Protein AF-A0AA39I306-F1 (afdb_monomer)

Secondary structure (DSSP, 8-state):
-----------------TTS----GGGGG-SSHHHHHHHHHHTT--TTT--SS-SS--------TTT--SS-GGG-HHHHHHHHHHHHHHHHHHHHHHHHHHHHTT-

Organism: NCBI:txid289476

Structure (mmCIF, N/CA/C/O backbone):
data_AF-A0AA39I306-F1
#
_entry.id   AF-A0AA39I306-F1
#
loop_
_atom_site.group_PDB
_atom_site.id
_atom_site.type_symbol
_atom_site.label_atom_id
_atom_site.label_alt_id
_atom_site.label_comp_id
_atom_site.label_asym_id
_atom_site.label_entity_id
_atom_site.label_seq_id
_atom_site.pdbx_PDB_ins_code
_atom_site.Cartn_x
_atom_site.Cartn_y
_atom_site.Cartn_z
_atom_site.occupancy
_atom_site.B_iso_or_equiv
_atom_site.auth_seq_id
_atom_site.auth_comp_id
_atom_site.auth_asym_id
_atom_site.auth_atom_id
_atom_site.pdbx_PDB_model_num
ATOM 1 N N . MET A 1 1 ? 2.785 -35.982 3.086 1.00 35.97 1 MET A N 1
ATOM 2 C CA . MET A 1 1 ? 3.046 -34.847 2.179 1.00 35.97 1 MET A CA 1
ATOM 3 C C . MET A 1 1 ? 1.775 -34.024 2.098 1.00 35.97 1 MET A C 1
ATOM 5 O O . MET A 1 1 ? 0.694 -34.591 2.172 1.00 35.97 1 MET A O 1
ATOM 9 N N . ASP A 1 2 ? 1.944 -32.713 2.120 1.00 37.38 2 ASP A N 1
ATOM 10 C CA . ASP A 1 2 ? 1.118 -31.739 2.830 1.00 37.38 2 ASP A CA 1
ATOM 11 C C . ASP A 1 2 ? -0.302 -31.485 2.300 1.00 37.38 2 ASP A C 1
ATOM 13 O O . ASP A 1 2 ? -0.559 -31.407 1.101 1.00 37.38 2 ASP A O 1
ATOM 17 N N . ASN A 1 3 ? -1.213 -31.288 3.259 1.00 36.94 3 ASN A N 1
ATOM 18 C CA . ASN A 1 3 ? -2.601 -30.872 3.076 1.00 36.94 3 ASN A CA 1
ATOM 19 C C . ASN A 1 3 ? -2.675 -29.423 2.556 1.00 36.94 3 ASN A C 1
ATOM 21 O O . ASN A 1 3 ? -2.501 -28.471 3.323 1.00 36.94 3 ASN A O 1
ATOM 25 N N . PHE A 1 4 ? -2.992 -29.240 1.272 1.00 39.50 4 PHE A N 1
ATOM 26 C CA . PHE A 1 4 ? -3.297 -27.928 0.694 1.00 39.50 4 PHE A CA 1
ATOM 27 C C . PHE A 1 4 ? -4.715 -27.503 1.098 1.00 39.50 4 PHE A C 1
ATOM 29 O O . PHE A 1 4 ? -5.714 -27.847 0.476 1.00 39.50 4 PHE A O 1
ATOM 36 N N . ARG A 1 5 ? -4.796 -26.783 2.216 1.00 42.09 5 ARG A N 1
ATOM 37 C CA . ARG A 1 5 ? -6.034 -26.245 2.778 1.00 42.09 5 ARG A CA 1
ATOM 38 C C . ARG A 1 5 ? -6.584 -25.151 1.859 1.00 42.09 5 ARG A C 1
ATOM 40 O O . ARG A 1 5 ? -6.043 -24.046 1.818 1.00 42.09 5 ARG A O 1
ATOM 47 N N . GLU A 1 6 ? -7.670 -25.470 1.161 1.00 43.59 6 GLU A N 1
ATOM 48 C CA . GLU A 1 6 ? -8.522 -24.531 0.433 1.00 43.59 6 GLU A CA 1
ATOM 49 C C . GLU A 1 6 ? -8.922 -23.370 1.357 1.00 43.59 6 GLU A C 1
ATOM 51 O O . GLU A 1 6 ? -9.670 -23.530 2.323 1.00 43.59 6 GLU A O 1
ATOM 56 N N . ARG A 1 7 ? -8.388 -22.177 1.092 1.00 42.53 7 ARG A N 1
ATOM 57 C CA . ARG A 1 7 ? -8.945 -20.925 1.606 1.00 42.53 7 ARG A CA 1
ATOM 58 C C . ARG A 1 7 ? -9.534 -20.201 0.413 1.00 42.53 7 ARG A C 1
ATOM 60 O O . ARG A 1 7 ? -8.804 -19.892 -0.522 1.00 42.53 7 ARG A O 1
ATOM 67 N N . GLY A 1 8 ? -10.844 -19.969 0.447 1.00 39.12 8 GLY A N 1
ATOM 68 C CA . GLY A 1 8 ? -11.562 -19.202 -0.564 1.00 39.12 8 GLY A CA 1
ATOM 69 C C . GLY A 1 8 ? -10.884 -17.854 -0.799 1.00 39.12 8 GLY A C 1
ATOM 70 O O . GLY A 1 8 ? -10.876 -16.988 0.075 1.00 39.12 8 GLY A O 1
ATOM 71 N N . PHE A 1 9 ? -10.284 -17.699 -1.975 1.00 41.44 9 PHE A N 1
ATOM 72 C CA . PHE A 1 9 ? -9.705 -16.444 -2.424 1.00 41.44 9 PHE A CA 1
ATOM 73 C C . PHE A 1 9 ? -10.820 -15.636 -3.075 1.00 41.44 9 PHE A C 1
ATOM 75 O O . PHE A 1 9 ? -11.216 -15.910 -4.205 1.00 41.44 9 PHE A O 1
ATOM 82 N N . ALA A 1 10 ? -11.351 -14.666 -2.330 1.00 42.62 10 ALA A N 1
ATOM 83 C CA . ALA A 1 10 ? -12.276 -13.679 -2.861 1.00 42.62 10 ALA A CA 1
ATOM 84 C C . ALA A 1 10 ? -11.679 -13.056 -4.132 1.00 42.62 10 ALA A C 1
ATOM 86 O O . ALA A 1 10 ? 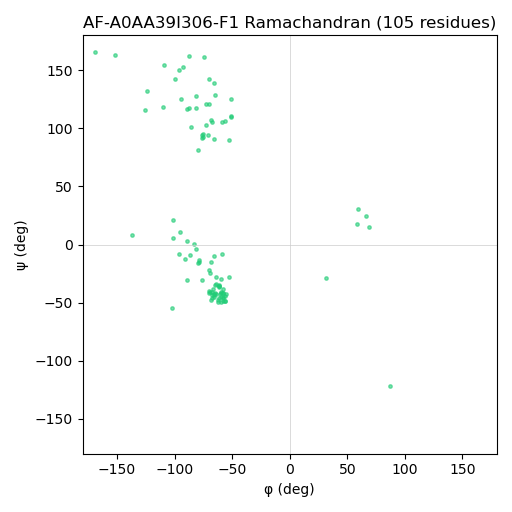-10.544 -12.573 -4.132 1.00 42.62 10 ALA A O 1
ATOM 87 N N . GLU A 1 11 ? -12.434 -13.114 -5.225 1.00 38.50 11 GLU A N 1
ATOM 88 C CA . GLU A 1 11 ? -12.047 -12.591 -6.527 1.00 38.50 11 GLU A CA 1
ATOM 89 C C . GLU A 1 11 ? -11.691 -11.104 -6.404 1.00 38.50 11 GLU A C 1
ATOM 91 O O . GLU A 1 11 ? -12.553 -10.239 -6.227 1.00 38.50 11 GLU A O 1
ATOM 96 N N . ALA A 1 12 ? -10.395 -10.794 -6.474 1.00 46.44 12 ALA A N 1
ATOM 97 C CA . ALA A 1 12 ? -9.899 -9.428 -6.464 1.00 46.44 12 ALA A CA 1
ATOM 98 C C . ALA A 1 12 ? -10.374 -8.710 -7.739 1.00 46.44 12 ALA A C 1
ATOM 100 O O . ALA A 1 12 ? -9.715 -8.756 -8.779 1.00 46.44 12 ALA A O 1
ATOM 101 N N . ARG A 1 13 ? -11.537 -8.051 -7.669 1.00 44.31 13 ARG A N 1
ATOM 102 C CA . ARG A 1 13 ? -12.061 -7.182 -8.728 1.00 44.31 13 ARG A CA 1
ATOM 103 C C . ARG A 1 13 ? -11.061 -6.055 -8.992 1.00 44.31 13 ARG A C 1
ATOM 105 O O . ARG A 1 13 ? -10.939 -5.110 -8.216 1.00 44.31 13 ARG A O 1
ATOM 112 N N . THR A 1 14 ? -10.334 -6.145 -10.100 1.00 47.19 14 THR A N 1
ATOM 113 C CA . THR A 1 14 ? -9.420 -5.094 -10.553 1.00 47.19 14 THR A CA 1
ATOM 114 C C . THR A 1 14 ? -10.218 -3.937 -11.160 1.00 47.19 14 THR A C 1
ATOM 116 O O . THR A 1 14 ? -10.514 -3.946 -12.353 1.00 47.19 14 THR A O 1
ATOM 119 N N . SER A 1 15 ? -10.572 -2.925 -10.370 1.00 44.62 15 SER A N 1
ATOM 120 C CA . SER A 1 15 ? -11.036 -1.635 -10.892 1.00 44.62 15 SER A CA 1
ATOM 121 C C . SER A 1 15 ? -9.870 -0.835 -11.501 1.00 44.62 15 SER A C 1
ATOM 123 O O . SER A 1 15 ? -9.026 -0.261 -10.817 1.00 44.62 15 SER A O 1
ATOM 125 N N . VAL A 1 16 ? -9.790 -0.817 -12.831 1.00 43.44 16 VAL A N 1
ATOM 126 C CA . VAL A 1 16 ? -8.838 0.022 -13.579 1.00 43.44 16 VAL A CA 1
ATOM 127 C C . VAL A 1 16 ? -9.420 1.435 -13.679 1.00 43.44 16 VAL A C 1
ATOM 129 O O . VAL A 1 16 ? -10.566 1.584 -14.098 1.00 43.44 16 VAL A O 1
ATOM 132 N N . ASN A 1 17 ? -8.677 2.482 -13.294 1.00 44.81 17 ASN A N 1
ATOM 133 C CA . ASN A 1 17 ? -9.128 3.858 -13.544 1.00 44.81 17 ASN A CA 1
ATOM 134 C C . ASN A 1 17 ? -8.973 4.219 -15.042 1.00 44.81 17 ASN A C 1
ATOM 136 O O . ASN A 1 17 ? -8.207 3.578 -15.763 1.00 44.81 17 ASN A O 1
ATOM 140 N N . LYS A 1 18 ? -9.662 5.268 -15.518 1.00 44.06 18 LYS A N 1
ATOM 141 C CA . LYS A 1 18 ? -9.605 5.730 -16.927 1.00 44.06 18 LYS A CA 1
ATOM 142 C C . LYS A 1 18 ? -8.197 6.127 -17.423 1.00 44.06 18 LYS A C 1
ATOM 144 O O . LYS A 1 18 ? -8.024 6.336 -18.615 1.00 44.06 18 LYS A O 1
ATOM 149 N N . GLU A 1 19 ? -7.192 6.192 -16.548 1.00 49.06 19 GLU A N 1
ATOM 150 C CA . GLU A 1 19 ? -5.797 6.513 -16.888 1.00 49.06 19 GLU A CA 1
ATOM 151 C C . GLU A 1 19 ? -4.880 5.273 -16.964 1.00 49.06 19 GLU A C 1
ATOM 153 O O . GLU A 1 19 ? -3.660 5.407 -17.085 1.00 49.06 19 GLU A O 1
ATOM 158 N N . GLY A 1 20 ? -5.424 4.056 -16.832 1.00 46.53 20 GLY A N 1
ATOM 159 C CA . GLY A 1 20 ? -4.632 2.820 -16.834 1.00 46.53 20 GLY A CA 1
ATOM 160 C C . GLY A 1 20 ? -3.740 2.648 -15.596 1.00 46.53 20 GLY A C 1
ATOM 161 O O . GLY A 1 20 ? -2.827 1.817 -15.597 1.00 46.53 20 GLY A O 1
ATOM 162 N N . LYS A 1 21 ? -3.984 3.421 -14.530 1.00 46.81 21 LYS A N 1
ATOM 163 C CA . LYS A 1 21 ? -3.288 3.291 -13.247 1.00 46.81 21 LYS A CA 1
ATOM 164 C C . LYS A 1 21 ? -4.051 2.296 -12.374 1.00 46.81 21 LYS A C 1
ATOM 166 O O . LYS A 1 21 ? -5.199 2.522 -11.990 1.00 46.81 21 LYS A O 1
ATOM 171 N N . HIS A 1 22 ? -3.405 1.180 -12.050 1.00 49.44 22 HIS A N 1
ATOM 172 C CA . HIS A 1 22 ? -3.915 0.227 -11.070 1.00 49.44 22 HIS A CA 1
ATOM 173 C C . HIS A 1 22 ? -3.710 0.787 -9.658 1.00 49.44 22 HIS A C 1
ATOM 175 O O . HIS A 1 22 ? -2.647 0.632 -9.069 1.00 49.44 22 HIS A O 1
ATOM 181 N N . TYR A 1 23 ? -4.743 1.430 -9.114 1.00 45.00 23 TYR A N 1
ATOM 182 C CA . TYR A 1 23 ? -4.829 1.787 -7.689 1.00 45.00 23 TYR A CA 1
ATOM 183 C C . TYR A 1 23 ? -5.467 0.682 -6.838 1.00 45.00 23 TYR A C 1
ATOM 185 O O . TYR A 1 23 ? -5.689 0.859 -5.644 1.00 45.00 23 TYR A O 1
ATOM 193 N N . THR A 1 24 ? -5.798 -0.464 -7.433 1.00 47.22 24 THR A N 1
ATOM 194 C CA . THR A 1 24 ? -6.527 -1.532 -6.752 1.00 47.22 24 THR A CA 1
ATOM 195 C C . THR A 1 24 ? -5.658 -2.215 -5.714 1.00 47.22 24 THR A C 1
ATOM 197 O O . THR A 1 24 ? -4.919 -3.133 -6.069 1.00 47.22 24 THR A O 1
ATOM 200 N N . ASN A 1 25 ? -5.774 -1.734 -4.471 1.00 51.00 25 ASN A N 1
ATOM 201 C CA . ASN A 1 25 ? -5.849 -2.390 -3.151 1.00 51.00 25 ASN A CA 1
ATOM 202 C C . ASN A 1 25 ? -5.130 -3.724 -2.888 1.00 51.00 25 ASN A C 1
ATOM 204 O O . ASN A 1 25 ? -4.689 -3.949 -1.770 1.00 51.00 25 ASN A O 1
ATOM 208 N N . SER A 1 26 ? -4.939 -4.574 -3.883 1.00 54.69 26 SER A N 1
ATOM 209 C CA . SER A 1 26 ? -4.403 -5.925 -3.777 1.00 54.69 26 SER A CA 1
ATOM 210 C C . SER A 1 26 ? -3.010 -5.963 -3.153 1.00 54.69 26 SER A C 1
ATOM 212 O O . SER A 1 26 ? -2.779 -6.748 -2.251 1.00 54.69 26 SER A O 1
ATOM 214 N N . CYS A 1 27 ? -2.068 -5.105 -3.564 1.00 55.03 27 CYS A N 1
ATOM 215 C CA . CYS A 1 27 ? -0.708 -5.180 -3.012 1.00 55.03 27 CYS A CA 1
ATOM 216 C C . CYS A 1 27 ? -0.636 -4.737 -1.541 1.00 55.03 27 CYS A C 1
ATOM 218 O O . CYS A 1 27 ? 0.284 -5.137 -0.839 1.00 55.03 27 CYS A O 1
ATOM 220 N N . TYR A 1 28 ? -1.594 -3.946 -1.048 1.00 58.47 28 TYR A N 1
ATOM 221 C CA . TYR A 1 28 ? -1.578 -3.500 0.347 1.00 58.47 28 TYR A CA 1
ATOM 222 C C . TYR A 1 28 ? -2.065 -4.568 1.331 1.00 58.47 28 TYR A C 1
ATOM 224 O O . TYR A 1 28 ? -1.836 -4.421 2.525 1.00 58.47 28 TYR A O 1
ATOM 232 N N . GLU A 1 29 ? -2.722 -5.625 0.854 1.00 66.12 29 GLU A N 1
ATOM 233 C CA . GLU A 1 29 ? -3.222 -6.715 1.701 1.00 66.12 29 GLU A CA 1
ATOM 234 C C . GLU A 1 29 ? -2.126 -7.713 2.093 1.00 66.12 29 GLU A C 1
ATOM 236 O O . GLU A 1 29 ? -2.290 -8.486 3.036 1.00 66.12 29 GLU A O 1
ATOM 241 N N . TYR A 1 30 ? -0.987 -7.690 1.399 1.00 71.62 30 TYR A N 1
ATOM 242 C CA . TYR A 1 30 ? 0.106 -8.619 1.645 1.00 71.62 30 TYR A CA 1
ATOM 243 C C . TYR A 1 30 ? 1.137 -8.027 2.605 1.00 71.62 30 TYR A C 1
ATOM 245 O O . TYR A 1 30 ? 1.707 -6.955 2.366 1.00 71.62 30 TYR A O 1
ATOM 253 N N . ALA A 1 31 ? 1.409 -8.765 3.681 1.00 69.44 31 ALA A N 1
ATOM 254 C CA . ALA A 1 31 ? 2.255 -8.316 4.781 1.00 69.44 31 ALA A CA 1
ATOM 255 C C . ALA A 1 31 ? 3.730 -8.195 4.376 1.00 69.44 31 ALA A C 1
ATOM 257 O O . ALA A 1 31 ? 4.393 -7.216 4.727 1.00 69.44 31 ALA A O 1
ATOM 258 N N . SER A 1 32 ? 4.250 -9.146 3.594 1.00 79.56 32 SER A N 1
ATOM 259 C CA . SER A 1 32 ? 5.664 -9.152 3.214 1.00 79.56 32 SER A CA 1
ATOM 260 C C . SER A 1 32 ? 5.911 -8.522 1.845 1.00 79.56 32 SER A C 1
ATOM 262 O O . SER A 1 32 ? 5.082 -8.590 0.938 1.00 79.56 32 SER A O 1
ATOM 264 N N . TYR A 1 33 ? 7.097 -7.932 1.679 1.00 82.56 33 TYR A N 1
ATOM 265 C CA . TYR A 1 33 ? 7.553 -7.417 0.386 1.00 82.56 33 TYR A CA 1
ATOM 266 C C . TYR A 1 33 ? 7.526 -8.504 -0.698 1.00 82.56 33 TYR A C 1
ATOM 268 O O . TYR A 1 33 ? 7.045 -8.251 -1.799 1.00 82.56 33 TYR A O 1
ATOM 276 N N . GLY A 1 34 ? 7.967 -9.723 -0.364 1.00 82.44 34 GLY A N 1
ATOM 277 C CA . GLY A 1 34 ? 7.957 -10.866 -1.281 1.00 82.44 34 GLY A CA 1
ATOM 278 C C . GLY A 1 34 ? 6.557 -11.187 -1.802 1.00 82.44 34 GLY A C 1
ATOM 279 O O . GLY A 1 34 ? 6.348 -11.215 -3.007 1.00 82.44 34 GLY A O 1
ATOM 280 N N . GLN A 1 35 ? 5.560 -11.278 -0.918 1.00 83.25 35 GLN A N 1
ATOM 281 C CA . GLN A 1 35 ? 4.172 -11.524 -1.329 1.00 83.25 35 GLN A CA 1
ATOM 282 C C . GLN A 1 35 ? 3.618 -10.411 -2.234 1.00 83.25 35 GLN A C 1
ATOM 284 O O .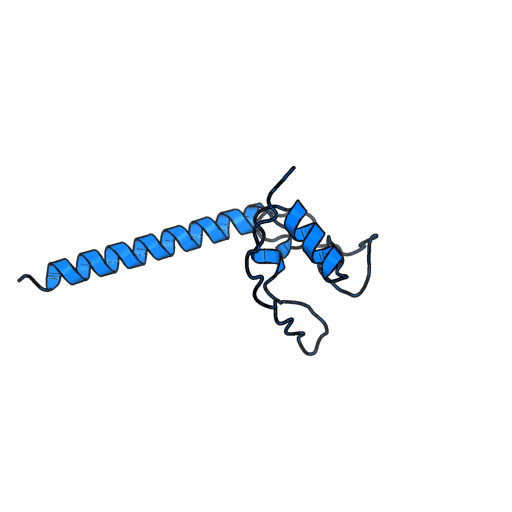 GLN A 1 35 ? 2.854 -10.675 -3.163 1.00 83.25 35 GLN A O 1
ATOM 289 N N . ARG A 1 36 ? 4.015 -9.155 -1.991 1.00 84.62 36 ARG A N 1
ATOM 290 C CA . ARG A 1 36 ? 3.638 -8.015 -2.841 1.00 84.62 36 ARG A CA 1
ATOM 291 C C . ARG A 1 36 ? 4.272 -8.101 -4.225 1.00 84.62 36 ARG A C 1
ATOM 293 O O . ARG A 1 36 ? 3.594 -7.821 -5.214 1.00 84.62 36 ARG A O 1
ATOM 300 N N . ILE A 1 37 ? 5.539 -8.507 -4.298 1.00 84.50 37 ILE A N 1
ATOM 301 C CA . ILE A 1 37 ? 6.246 -8.764 -5.556 1.00 84.50 37 ILE A CA 1
ATOM 302 C C . ILE A 1 37 ? 5.573 -9.904 -6.321 1.00 84.50 37 ILE A C 1
ATOM 304 O O . ILE A 1 37 ? 5.235 -9.725 -7.491 1.00 84.50 37 ILE A O 1
ATOM 308 N N . ASP A 1 38 ? 5.308 -11.029 -5.658 1.00 86.06 38 ASP A N 1
ATOM 309 C CA . ASP A 1 38 ? 4.656 -12.191 -6.266 1.00 86.06 38 ASP A CA 1
ATOM 310 C C . ASP A 1 38 ? 3.291 -11.809 -6.834 1.00 86.06 38 ASP A C 1
ATOM 312 O O . ASP A 1 38 ? 2.951 -12.159 -7.967 1.00 86.06 38 ASP A O 1
ATOM 316 N N . ARG A 1 39 ? 2.525 -10.998 -6.093 1.00 84.56 39 ARG A N 1
ATOM 317 C CA . ARG A 1 39 ? 1.250 -10.483 -6.586 1.00 84.56 39 ARG A CA 1
ATOM 318 C C . ARG A 1 39 ? 1.423 -9.559 -7.786 1.00 84.56 39 ARG A C 1
ATOM 320 O O . ARG A 1 39 ? 0.639 -9.653 -8.731 1.00 84.56 39 ARG A O 1
ATOM 327 N N . CYS A 1 40 ? 2.425 -8.681 -7.777 1.00 85.12 40 CYS A N 1
ATOM 328 C CA . CYS A 1 40 ? 2.726 -7.843 -8.936 1.00 85.12 40 CYS A CA 1
ATOM 329 C C . CYS A 1 40 ? 3.016 -8.708 -10.167 1.00 85.12 40 CYS A C 1
ATOM 331 O O . CYS A 1 40 ? 2.428 -8.464 -11.219 1.00 85.12 40 CYS A O 1
ATOM 333 N N . PHE A 1 41 ? 3.818 -9.766 -10.028 1.00 83.81 41 PHE A N 1
ATOM 334 C CA . PHE A 1 41 ? 4.093 -10.698 -11.121 1.00 83.81 41 PHE A CA 1
ATOM 335 C C . PHE A 1 41 ? 2.838 -11.417 -11.623 1.00 83.81 41 PHE A C 1
ATOM 337 O O . PHE A 1 41 ? 2.599 -11.428 -12.831 1.00 83.81 41 PHE A O 1
ATOM 344 N N . GLN A 1 42 ? 1.995 -11.937 -10.724 1.00 85.19 42 GLN A N 1
ATOM 345 C CA . GLN A 1 42 ? 0.716 -12.568 -11.086 1.00 85.19 42 GLN A CA 1
ATOM 346 C C . GLN A 1 42 ? -0.206 -11.620 -11.864 1.00 85.19 42 GLN A C 1
ATOM 348 O O . GLN A 1 42 ? -0.881 -12.030 -12.803 1.00 85.19 42 GLN A O 1
ATOM 353 N N . LEU A 1 43 ? -0.224 -10.337 -11.493 1.00 82.62 43 LEU A N 1
ATOM 354 C CA . LEU A 1 43 ? -1.035 -9.307 -12.148 1.00 82.62 43 LEU A CA 1
ATOM 355 C C . LEU A 1 43 ? -0.375 -8.722 -13.410 1.00 82.62 43 LEU A C 1
ATOM 357 O O . LEU A 1 43 ? -0.945 -7.831 -14.051 1.00 82.62 43 LEU A O 1
ATOM 361 N N . GLY A 1 44 ? 0.822 -9.195 -13.769 1.00 82.38 44 GLY A N 1
ATOM 362 C CA . GLY A 1 44 ? 1.600 -8.683 -14.892 1.00 82.38 44 GLY A CA 1
ATOM 363 C C . GLY A 1 44 ? 2.089 -7.244 -14.705 1.00 82.38 44 GLY A C 1
ATOM 364 O O . GLY A 1 44 ? 2.302 -6.547 -15.697 1.00 82.38 44 GLY A O 1
ATOM 365 N N . LEU A 1 45 ? 2.224 -6.801 -13.455 1.00 84.94 45 LEU A N 1
ATOM 366 C CA . LEU A 1 45 ? 2.706 -5.488 -13.043 1.00 84.94 45 LEU A CA 1
ATOM 367 C C . LEU A 1 45 ? 4.216 -5.522 -12.795 1.00 84.94 45 LEU A C 1
ATOM 369 O O . LEU A 1 45 ? 4.781 -6.534 -12.381 1.00 84.94 45 LEU A O 1
ATOM 373 N N . CYS A 1 46 ? 4.870 -4.378 -12.969 1.00 85.38 46 CYS A N 1
ATOM 374 C CA . CYS A 1 46 ? 6.229 -4.194 -12.480 1.00 85.38 46 CYS A CA 1
ATOM 375 C C . CYS A 1 46 ? 6.266 -4.263 -10.945 1.00 85.38 46 CYS A C 1
ATOM 377 O O . CYS A 1 46 ? 5.555 -3.514 -10.280 1.00 85.38 46 CYS A O 1
ATOM 379 N N . GLY A 1 47 ? 7.151 -5.088 -10.378 1.00 79.31 47 GLY A N 1
ATOM 380 C CA . GLY A 1 47 ? 7.339 -5.200 -8.926 1.00 79.31 47 GLY A CA 1
ATOM 381 C C . GLY A 1 47 ? 7.902 -3.944 -8.241 1.00 79.31 47 GLY A C 1
ATOM 382 O O . GLY A 1 47 ? 7.910 -3.869 -7.020 1.00 79.31 47 GLY A O 1
ATOM 383 N N . TYR A 1 48 ? 8.356 -2.947 -9.005 1.00 81.56 48 TYR A N 1
ATOM 384 C CA . TYR A 1 48 ? 8.927 -1.710 -8.465 1.00 81.56 48 TYR A CA 1
ATOM 385 C C . TYR A 1 48 ? 7.948 -0.530 -8.529 1.00 81.56 48 TYR A C 1
ATOM 387 O O . TYR A 1 48 ? 7.640 0.087 -7.508 1.00 81.56 48 TYR A O 1
ATOM 395 N N . CYS A 1 49 ? 7.416 -0.229 -9.721 1.00 83.25 49 CYS A N 1
ATOM 396 C CA . CYS A 1 49 ? 6.474 0.879 -9.924 1.00 83.25 49 CYS A CA 1
ATOM 397 C C . CYS A 1 49 ? 4.998 0.476 -9.904 1.00 83.25 49 CYS A C 1
ATOM 399 O O . CYS A 1 49 ? 4.139 1.353 -9.906 1.00 83.25 49 CYS A O 1
ATOM 401 N N . VAL A 1 50 ? 4.693 -0.825 -9.873 1.00 84.38 50 VAL A N 1
ATOM 402 C CA . VAL A 1 50 ? 3.321 -1.358 -9.813 1.00 84.38 50 VAL A CA 1
ATOM 403 C C . VAL A 1 50 ? 2.473 -0.905 -11.016 1.00 84.38 50 VAL A C 1
ATOM 405 O O . VAL A 1 50 ? 1.259 -0.744 -10.935 1.00 84.38 50 VAL A O 1
ATOM 408 N N . THR A 1 51 ? 3.111 -0.697 -12.175 1.00 81.06 51 THR A N 1
ATOM 409 C CA . THR A 1 51 ? 2.429 -0.359 -13.437 1.00 81.06 51 THR A CA 1
ATOM 410 C C . THR A 1 51 ? 2.477 -1.517 -14.430 1.00 81.06 51 THR A C 1
ATOM 412 O O . THR A 1 51 ? 3.399 -2.329 -14.400 1.00 81.06 51 THR A O 1
ATOM 415 N N . LYS A 1 52 ? 1.500 -1.575 -15.347 1.00 84.12 52 LYS A N 1
ATOM 416 C CA . LYS A 1 52 ? 1.469 -2.548 -16.460 1.00 84.12 52 LYS A CA 1
ATOM 417 C C . LYS A 1 52 ? 2.332 -2.147 -17.660 1.00 84.12 52 LYS A C 1
ATOM 419 O O . LYS A 1 52 ? 2.403 -2.894 -18.627 1.00 84.12 52 LYS A O 1
ATOM 424 N N . LYS A 1 53 ? 2.957 -0.963 -17.635 1.00 79.88 53 LYS A N 1
ATOM 425 C CA . LYS A 1 53 ? 3.671 -0.410 -18.800 1.00 79.88 53 LYS A CA 1
ATOM 426 C C . LYS A 1 53 ? 4.948 -1.178 -19.139 1.00 79.88 53 LYS A C 1
ATOM 428 O O . LYS A 1 53 ? 5.404 -1.118 -20.272 1.00 79.88 53 LYS A O 1
ATOM 433 N N . HIS A 1 54 ? 5.536 -1.861 -18.162 1.00 80.00 54 HIS A N 1
ATOM 434 C CA . HIS A 1 54 ? 6.751 -2.642 -18.345 1.00 80.00 54 HIS A CA 1
ATOM 435 C C . HIS A 1 54 ? 6.808 -3.803 -17.354 1.00 80.00 54 HIS A C 1
ATOM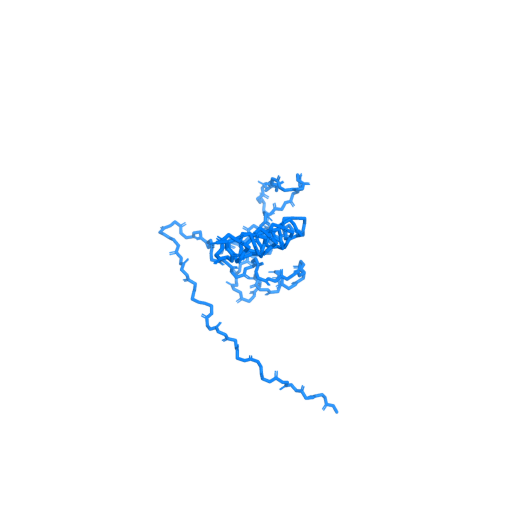 437 O O . HIS A 1 54 ? 6.129 -3.804 -16.326 1.00 80.00 54 HIS A O 1
ATOM 443 N N . ARG A 1 55 ? 7.675 -4.771 -17.651 1.00 74.06 55 ARG A N 1
ATOM 444 C CA . ARG A 1 55 ? 8.069 -5.853 -16.747 1.00 74.06 55 ARG A CA 1
ATOM 445 C C . ARG A 1 55 ? 9.592 -5.828 -16.618 1.00 74.06 55 ARG A C 1
ATOM 447 O O . ARG A 1 55 ? 10.279 -5.730 -17.629 1.00 74.06 55 ARG A O 1
ATOM 454 N N . GLY A 1 56 ? 10.121 -5.888 -15.398 1.00 72.81 56 GLY A N 1
ATOM 455 C CA . GLY A 1 56 ? 11.570 -5.884 -15.162 1.00 72.81 56 GLY A CA 1
ATOM 456 C C . GLY A 1 56 ? 12.160 -4.478 -15.050 1.00 72.81 56 GLY A C 1
ATOM 457 O O . GLY A 1 56 ? 11.742 -3.739 -14.163 1.00 72.81 56 GLY A O 1
ATOM 458 N N . ASN A 1 57 ? 13.132 -4.139 -15.913 1.00 77.38 57 ASN A N 1
ATOM 459 C CA . ASN A 1 57 ? 13.968 -2.928 -15.840 1.00 77.38 57 ASN A CA 1
ATOM 460 C C . ASN A 1 57 ? 13.148 -1.635 -15.729 1.00 77.38 57 ASN A C 1
ATOM 462 O O . ASN A 1 57 ? 12.784 -0.994 -16.717 1.00 77.38 57 ASN A O 1
ATOM 466 N N . CYS A 1 58 ? 12.877 -1.255 -14.486 1.00 83.25 58 CYS A N 1
ATOM 467 C CA . CYS A 1 58 ? 12.092 -0.095 -14.139 1.00 83.25 58 CYS A CA 1
ATOM 468 C C . CYS A 1 58 ? 13.005 1.125 -14.074 1.00 83.25 58 CYS A C 1
ATOM 470 O O . CYS A 1 58 ? 13.891 1.194 -13.231 1.00 83.25 58 CYS A O 1
ATOM 472 N N . ARG A 1 59 ? 12.761 2.108 -14.944 1.00 83.25 59 ARG A N 1
ATOM 473 C CA . ARG A 1 59 ? 13.465 3.404 -14.935 1.00 83.25 59 ARG A CA 1
ATOM 474 C C . ARG A 1 59 ? 12.707 4.489 -14.171 1.00 83.25 59 ARG A C 1
ATOM 476 O O . ARG A 1 59 ? 13.000 5.667 -14.314 1.00 83.25 59 ARG A O 1
ATOM 483 N N . SER A 1 60 ? 11.665 4.111 -13.434 1.00 80.38 60 SER A N 1
ATOM 484 C CA . SER A 1 60 ? 10.893 5.071 -12.655 1.00 80.38 60 SER A CA 1
ATOM 485 C C . SER A 1 60 ? 11.700 5.532 -11.449 1.00 80.38 60 SER A C 1
ATOM 487 O O . SER A 1 60 ? 12.038 4.726 -10.585 1.00 80.38 60 SER A O 1
ATOM 489 N N . GLU A 1 61 ? 11.935 6.834 -11.367 1.00 82.75 61 GLU A N 1
ATOM 490 C CA . GLU A 1 61 ? 12.398 7.494 -10.152 1.00 82.75 61 GLU A CA 1
ATOM 491 C C . GLU A 1 61 ? 11.207 7.611 -9.202 1.00 82.75 61 GLU A C 1
ATOM 493 O O . GLU A 1 61 ? 10.345 8.481 -9.330 1.00 82.75 61 GLU A O 1
ATOM 498 N N . LEU A 1 62 ? 11.087 6.633 -8.307 1.00 81.69 62 LEU A N 1
ATOM 499 C CA . LEU A 1 62 ? 10.033 6.603 -7.304 1.00 81.69 62 LEU A CA 1
ATOM 500 C C . LEU A 1 62 ? 10.583 7.094 -5.982 1.00 81.69 62 LEU A C 1
ATOM 502 O O . LEU A 1 62 ? 11.695 6.742 -5.604 1.00 81.69 62 LEU A O 1
ATOM 506 N N . PHE A 1 63 ? 9.754 7.837 -5.264 1.00 84.38 63 PHE A N 1
ATOM 507 C CA . PHE A 1 63 ? 10.059 8.306 -3.927 1.00 84.38 63 PHE A CA 1
ATOM 508 C C . PHE A 1 63 ? 8.939 7.893 -2.976 1.00 84.38 63 PHE A C 1
ATOM 510 O O . PHE A 1 63 ? 7.784 8.313 -3.123 1.00 84.38 63 PHE A O 1
ATOM 517 N N . CYS A 1 64 ? 9.267 7.044 -2.005 1.00 85.88 64 CYS A N 1
ATOM 518 C CA . CYS A 1 64 ? 8.316 6.612 -0.998 1.00 85.88 64 CYS A CA 1
ATOM 519 C C . CYS A 1 64 ? 8.202 7.663 0.107 1.00 85.88 64 CYS A C 1
ATOM 521 O O . CYS A 1 64 ? 9.137 7.877 0.863 1.00 85.88 64 CYS A O 1
ATOM 523 N N . ARG A 1 65 ? 7.017 8.250 0.296 1.00 85.62 65 ARG A N 1
ATOM 524 C CA . ARG A 1 65 ? 6.792 9.243 1.366 1.00 85.62 65 ARG A CA 1
ATOM 525 C C . ARG A 1 65 ? 6.833 8.674 2.788 1.00 85.62 65 ARG A C 1
ATOM 527 O O . ARG A 1 65 ? 6.870 9.442 3.735 1.00 85.62 65 ARG A O 1
ATOM 534 N N . ALA A 1 66 ? 6.756 7.354 2.946 1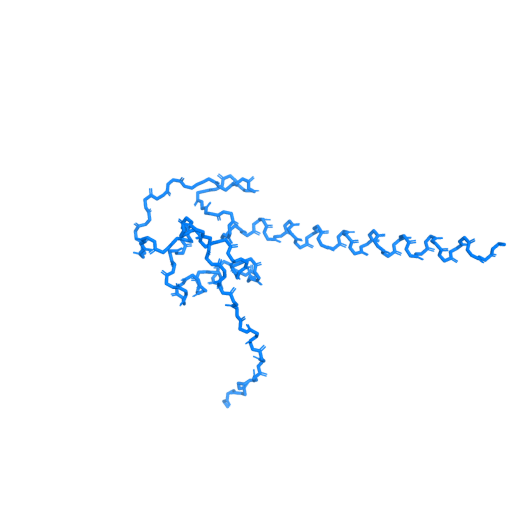.00 85.12 66 ALA A N 1
ATOM 535 C CA . ALA A 1 66 ? 6.696 6.720 4.262 1.00 85.12 66 ALA A CA 1
ATOM 536 C C . ALA A 1 66 ? 8.078 6.397 4.844 1.00 85.12 66 ALA A C 1
ATOM 538 O O . ALA A 1 66 ? 8.230 6.353 6.059 1.00 85.12 66 ALA A O 1
ATOM 539 N N . CYS A 1 67 ? 9.064 6.123 3.989 1.00 87.12 67 CYS A N 1
ATOM 540 C CA . CYS A 1 67 ? 10.418 5.760 4.417 1.00 87.12 67 CYS A CA 1
ATOM 541 C C . CYS A 1 67 ? 11.519 6.446 3.599 1.00 87.12 67 CYS A C 1
ATOM 543 O O . CYS A 1 67 ? 12.670 6.038 3.688 1.00 87.12 67 CYS A O 1
ATOM 545 N N . GLU A 1 68 ? 11.147 7.389 2.730 1.00 89.69 68 GLU A N 1
ATOM 546 C CA . GLU A 1 68 ? 12.043 8.177 1.867 1.00 89.69 68 GLU A CA 1
ATOM 547 C C . GLU A 1 68 ? 12.912 7.336 0.915 1.00 89.69 68 GLU A C 1
ATOM 549 O O . GLU A 1 68 ? 13.895 7.802 0.348 1.00 89.69 68 GLU A O 1
ATOM 554 N N . GLY A 1 69 ? 12.526 6.075 0.702 1.00 85.88 69 GLY A N 1
ATOM 555 C CA . GLY A 1 69 ? 13.254 5.127 -0.132 1.00 85.88 69 GLY A CA 1
ATOM 556 C C . GLY A 1 69 ? 12.858 5.178 -1.606 1.00 85.88 69 GLY A C 1
ATOM 557 O O . GLY A 1 69 ? 11.765 5.620 -1.973 1.00 85.88 69 GLY A O 1
ATOM 558 N N . ALA A 1 70 ? 13.729 4.626 -2.452 1.00 86.12 70 ALA A N 1
ATOM 559 C CA . ALA A 1 70 ? 13.490 4.473 -3.882 1.00 86.12 70 ALA A CA 1
ATOM 560 C C . ALA A 1 70 ? 12.586 3.255 -4.159 1.00 86.12 70 ALA A C 1
ATOM 562 O O . ALA A 1 70 ? 13.060 2.149 -4.396 1.00 86.12 70 ALA A O 1
ATOM 563 N N . HIS A 1 71 ? 11.271 3.423 -4.016 1.00 81.88 71 HIS A N 1
ATOM 564 C CA . HIS A 1 71 ? 10.247 2.435 -4.386 1.00 81.88 71 HIS A CA 1
ATOM 565 C C . HIS A 1 71 ? 8.845 3.056 -4.337 1.00 81.88 71 HIS A C 1
ATOM 567 O O . HIS A 1 71 ? 8.629 4.120 -3.757 1.00 81.88 71 HIS A O 1
ATOM 573 N N . SER A 1 72 ? 7.857 2.371 -4.921 1.00 84.25 72 SER A N 1
ATOM 574 C CA . SER A 1 72 ? 6.445 2.728 -4.736 1.00 84.25 72 SER A CA 1
ATOM 575 C C . SER A 1 72 ? 6.009 2.507 -3.287 1.00 84.25 72 SER A C 1
ATOM 577 O O . SER A 1 72 ? 6.291 1.454 -2.722 1.00 84.25 72 SER A O 1
ATOM 579 N N . THR A 1 73 ? 5.223 3.420 -2.708 1.00 84.75 73 THR A N 1
ATOM 580 C CA . THR A 1 73 ? 4.634 3.259 -1.362 1.00 84.75 73 THR A CA 1
ATOM 581 C C . THR A 1 73 ? 3.864 1.946 -1.194 1.00 84.75 73 THR A C 1
ATOM 583 O O . THR A 1 73 ? 3.845 1.388 -0.101 1.00 84.75 73 THR A O 1
ATOM 586 N N . ALA A 1 74 ? 3.304 1.392 -2.274 1.00 81.00 74 ALA A N 1
ATOM 587 C CA . ALA A 1 74 ? 2.661 0.078 -2.252 1.00 81.00 74 ALA A CA 1
ATOM 588 C C . ALA A 1 74 ? 3.613 -1.057 -1.841 1.00 81.00 74 ALA A C 1
ATOM 590 O O . ALA A 1 74 ? 3.176 -2.032 -1.239 1.00 81.00 74 ALA A O 1
ATOM 591 N N . MET A 1 75 ? 4.907 -0.919 -2.130 1.00 83.12 75 MET A N 1
ATOM 592 C CA . MET A 1 75 ? 5.942 -1.897 -1.799 1.00 83.12 75 MET A CA 1
ATOM 593 C C . MET A 1 75 ? 6.598 -1.637 -0.437 1.00 83.12 75 MET A C 1
ATOM 595 O O . MET A 1 75 ? 7.276 -2.520 0.088 1.00 83.12 75 MET A O 1
ATOM 599 N N . CYS A 1 76 ? 6.366 -0.471 0.163 1.00 85.62 76 CYS A N 1
ATOM 600 C CA . CYS A 1 76 ? 7.030 -0.043 1.388 1.00 85.62 76 CYS A CA 1
ATOM 601 C C . CYS A 1 76 ? 6.578 -0.856 2.606 1.00 85.62 76 CYS A C 1
ATOM 603 O O . CYS A 1 76 ? 5.405 -0.834 2.972 1.00 85.62 76 CYS A O 1
ATOM 605 N N . THR A 1 77 ? 7.514 -1.530 3.278 1.00 85.56 77 THR A N 1
ATOM 606 C CA . THR A 1 77 ? 7.228 -2.253 4.530 1.00 85.56 77 THR A CA 1
ATOM 607 C C . THR A 1 77 ? 6.840 -1.297 5.656 1.00 85.56 77 THR A C 1
ATOM 609 O O . THR A 1 77 ? 5.842 -1.535 6.329 1.00 85.56 77 THR A O 1
ATOM 612 N N . ARG A 1 78 ? 7.541 -0.163 5.796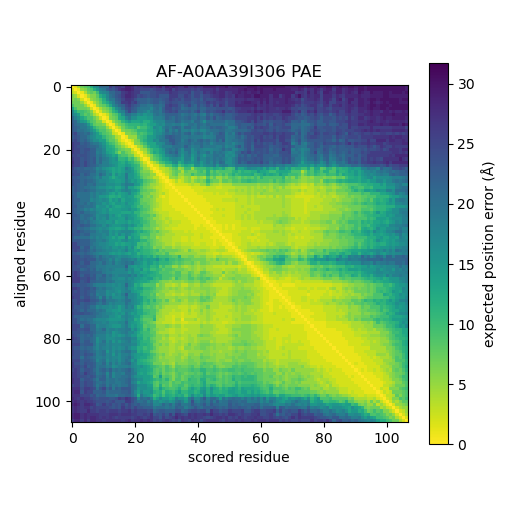 1.00 86.75 78 ARG A N 1
ATOM 613 C CA . ARG A 1 78 ? 7.251 0.828 6.843 1.00 86.75 78 ARG A CA 1
ATOM 614 C C . ARG A 1 78 ? 5.833 1.386 6.742 1.00 86.75 78 ARG A C 1
ATOM 616 O O . ARG A 1 78 ? 5.145 1.535 7.744 1.00 86.75 78 ARG A O 1
ATOM 623 N N . TYR A 1 79 ? 5.369 1.651 5.522 1.00 86.69 79 TYR A N 1
ATOM 624 C CA . TYR A 1 79 ? 3.996 2.094 5.291 1.00 86.69 79 TYR A CA 1
ATOM 625 C C . TYR A 1 79 ? 2.958 1.056 5.753 1.00 86.69 79 TYR A C 1
ATOM 627 O O . TYR A 1 79 ? 1.905 1.426 6.269 1.00 86.69 79 TYR A O 1
ATOM 635 N N . GLN A 1 80 ? 3.251 -0.239 5.599 1.00 83.62 80 GLN A N 1
ATOM 636 C CA . GLN A 1 80 ? 2.358 -1.307 6.059 1.00 83.62 80 GLN A CA 1
ATOM 637 C C . GLN A 1 80 ? 2.307 -1.410 7.579 1.00 83.62 80 GLN A C 1
ATOM 639 O O . GLN A 1 80 ? 1.223 -1.552 8.139 1.00 83.62 80 GLN A O 1
ATOM 644 N N . GLU A 1 81 ? 3.453 -1.298 8.248 1.00 85.94 81 GLU A N 1
ATOM 645 C CA . GLU A 1 81 ? 3.512 -1.260 9.713 1.00 85.94 81 GLU A CA 1
ATOM 646 C C . GLU A 1 81 ? 2.651 -0.121 10.260 1.00 85.94 81 GLU A C 1
ATOM 648 O O . GLU A 1 81 ? 1.776 -0.354 11.091 1.00 85.94 81 GLU A O 1
ATOM 653 N N . LEU A 1 82 ? 2.813 1.082 9.699 1.00 87.38 82 LEU A N 1
ATOM 654 C CA . LEU A 1 82 ? 2.028 2.256 10.078 1.00 87.38 82 LEU A CA 1
ATOM 655 C C . LEU A 1 82 ? 0.526 2.038 9.861 1.00 87.38 82 LEU A C 1
ATOM 657 O O . LEU A 1 82 ? -0.281 2.388 10.718 1.00 87.38 82 LEU A O 1
ATOM 661 N N . LYS A 1 83 ? 0.124 1.410 8.749 1.00 84.75 83 LYS A N 1
ATOM 662 C CA . LYS A 1 83 ? -1.283 1.052 8.510 1.00 84.75 83 LYS A CA 1
ATOM 663 C C . LYS A 1 83 ? -1.837 0.099 9.569 1.00 84.75 83 LYS A C 1
ATOM 665 O O . LYS A 1 83 ? -2.978 0.262 9.999 1.00 84.75 83 LYS A O 1
ATOM 670 N N . ILE A 1 84 ? -1.057 -0.906 9.965 1.00 85.62 84 ILE A N 1
ATOM 671 C CA . ILE A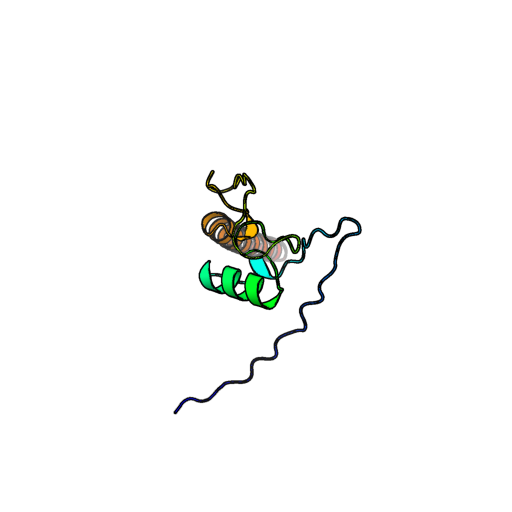 1 84 ? -1.459 -1.868 10.998 1.00 85.62 84 ILE A CA 1
ATOM 672 C C . ILE A 1 84 ? -1.596 -1.161 12.350 1.00 85.62 84 ILE A C 1
ATOM 674 O O . ILE A 1 84 ? -2.561 -1.410 13.070 1.00 85.62 84 ILE A O 1
ATOM 678 N N . GLU A 1 85 ? -0.656 -0.281 12.693 1.00 88.69 85 GLU A N 1
ATOM 679 C CA . GLU A 1 85 ? -0.686 0.508 13.928 1.00 88.69 85 GLU A CA 1
ATOM 680 C C . GLU A 1 85 ? -1.902 1.435 13.986 1.00 88.69 85 GLU A C 1
ATOM 682 O O . GLU A 1 85 ? -2.637 1.397 14.971 1.00 88.69 85 GLU A O 1
ATOM 687 N N . ILE A 1 86 ? -2.179 2.182 12.912 1.00 89.44 86 ILE A N 1
ATOM 688 C CA . ILE A 1 86 ? -3.365 3.047 12.815 1.00 89.44 86 ILE A CA 1
ATOM 689 C C . ILE A 1 86 ? -4.637 2.229 13.041 1.00 89.44 86 ILE A C 1
ATOM 691 O O . ILE A 1 86 ? -5.441 2.577 13.900 1.00 89.44 86 ILE A O 1
ATOM 695 N N . LYS A 1 87 ? -4.779 1.085 12.362 1.00 88.00 87 LYS A N 1
ATOM 696 C CA . LYS A 1 87 ? -5.957 0.221 12.513 1.00 88.00 87 LYS A CA 1
ATOM 697 C C . LYS A 1 87 ? -6.124 -0.312 13.942 1.00 88.00 87 LYS A C 1
ATOM 699 O O . LYS A 1 87 ? -7.246 -0.463 14.423 1.00 88.00 87 LYS A O 1
ATOM 704 N N . LYS A 1 88 ? -5.021 -0.620 14.634 1.00 88.56 88 LYS A N 1
ATOM 705 C CA . LYS A 1 88 ? -5.062 -1.019 16.051 1.00 88.56 88 LYS A CA 1
ATOM 706 C C . LYS A 1 88 ? -5.539 0.134 16.930 1.00 88.56 88 LYS A C 1
ATOM 708 O O . LYS A 1 88 ? -6.382 -0.084 17.796 1.00 88.56 88 LYS A O 1
ATOM 713 N N . LEU A 1 89 ? -5.022 1.341 16.704 1.00 92.06 89 LEU A N 1
ATOM 714 C CA . LEU A 1 89 ? -5.404 2.533 17.460 1.00 92.06 89 LEU A CA 1
ATOM 715 C C . LEU A 1 89 ? -6.877 2.895 17.248 1.00 92.06 89 LEU A C 1
ATOM 717 O O . LEU A 1 89 ? -7.573 3.150 18.225 1.00 92.06 89 LEU A O 1
ATOM 721 N N . GLU A 1 90 ? -7.377 2.829 16.014 1.00 91.00 90 GLU A N 1
ATOM 722 C CA . GLU A 1 90 ? -8.800 3.032 15.701 1.00 91.00 90 GLU A CA 1
ATOM 723 C C . GLU A 1 90 ? -9.695 2.064 16.490 1.00 91.00 90 GLU A C 1
ATOM 725 O O . GLU A 1 90 ? -10.669 2.484 17.113 1.00 91.00 90 GLU A O 1
ATOM 730 N N . GLY A 1 91 ? -9.320 0.781 16.558 1.00 87.88 91 GLY A N 1
ATOM 731 C CA . GLY A 1 91 ? -10.047 -0.208 17.359 1.00 87.88 91 GLY A CA 1
ATOM 732 C C . GLY A 1 91 ? -10.014 0.073 18.867 1.00 87.88 91 GLY A C 1
ATOM 733 O O . GLY A 1 91 ? -10.996 -0.186 19.567 1.00 87.88 91 GLY A O 1
ATOM 734 N N . HIS A 1 92 ? -8.910 0.626 19.379 1.00 89.44 92 HIS A N 1
ATOM 735 C CA . HIS A 1 92 ? -8.811 1.058 20.776 1.00 89.44 92 HIS A CA 1
ATOM 736 C C . HIS A 1 92 ? -9.713 2.258 21.074 1.00 89.44 92 HIS A C 1
ATOM 738 O O . HIS A 1 92 ? -10.407 2.246 22.091 1.00 89.44 92 HIS A O 1
ATOM 744 N N . VAL A 1 93 ? -9.744 3.256 20.188 1.00 89.12 93 VAL A N 1
ATOM 745 C CA . VAL A 1 93 ? -10.634 4.418 20.319 1.00 89.12 93 VAL A CA 1
ATOM 746 C C . VAL A 1 93 ? -12.093 3.959 20.341 1.00 89.12 93 VAL A C 1
ATOM 748 O O . VAL A 1 93 ? -12.813 4.271 21.286 1.00 89.12 93 VAL A O 1
ATOM 751 N N . GLU A 1 94 ? -12.500 3.108 19.395 1.00 87.94 94 GLU A N 1
ATOM 752 C CA . GLU A 1 94 ? -13.869 2.573 19.329 1.00 87.94 94 GLU A CA 1
ATOM 753 C C . GLU A 1 94 ? -14.243 1.753 20.584 1.00 87.94 94 GLU A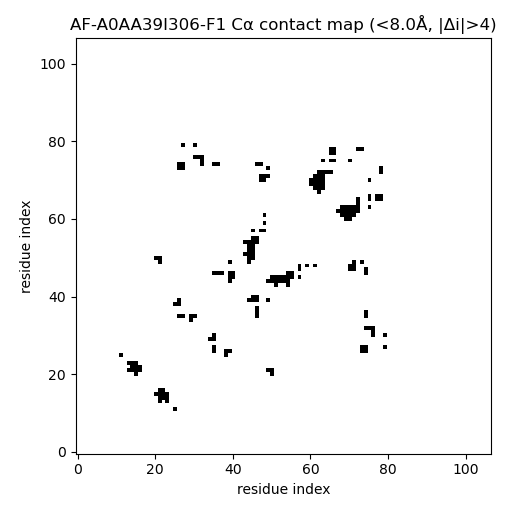 C 1
ATOM 755 O O . GLU A 1 94 ? -15.393 1.729 21.038 1.00 87.94 94 GLU A O 1
ATOM 760 N N . TYR A 1 95 ? -13.286 1.025 21.168 1.00 88.00 95 TYR A N 1
ATOM 761 C CA . TYR A 1 95 ? -13.502 0.307 22.424 1.00 88.00 95 TYR A CA 1
ATOM 762 C C . TYR A 1 95 ? -13.715 1.264 23.607 1.00 88.00 95 TYR A C 1
ATOM 764 O O . TYR A 1 95 ? -14.661 1.073 24.379 1.00 88.00 95 TYR A O 1
ATOM 772 N N . GLU A 1 96 ? -12.884 2.298 23.741 1.00 86.94 96 GLU A N 1
ATOM 773 C CA . GLU A 1 96 ? -13.000 3.281 24.824 1.00 86.94 96 GLU A CA 1
ATOM 774 C C . GLU A 1 96 ? -14.277 4.124 24.703 1.00 86.94 96 GLU A C 1
ATOM 776 O O . GLU A 1 96 ? -14.969 4.339 25.702 1.00 86.94 96 GLU A O 1
ATOM 781 N N . GLU A 1 97 ? -14.681 4.503 23.489 1.00 86.38 97 GLU A N 1
ATOM 782 C CA . GLU A 1 97 ? -15.962 5.173 23.233 1.00 86.38 97 GLU A CA 1
ATOM 783 C C . GLU A 1 97 ? -17.152 4.309 23.676 1.00 86.38 97 GLU A C 1
ATOM 785 O O . GLU A 1 97 ? -18.048 4.772 24.396 1.00 86.38 97 GLU A O 1
ATOM 790 N N . ARG A 1 98 ? -17.141 3.011 23.342 1.00 83.56 98 ARG A N 1
ATOM 791 C CA . ARG A 1 98 ? -18.162 2.049 23.798 1.00 83.56 98 ARG A CA 1
ATOM 792 C C . ARG A 1 98 ? -18.144 1.833 25.310 1.00 83.56 98 ARG A C 1
ATOM 794 O O . ARG A 1 98 ? -19.189 1.612 25.924 1.00 83.56 98 ARG A O 1
ATOM 801 N N . ARG A 1 99 ? -16.971 1.864 25.940 1.00 84.94 99 ARG A N 1
ATOM 802 C CA . ARG A 1 99 ? -16.826 1.740 27.397 1.00 84.94 99 ARG A CA 1
ATOM 803 C C . ARG A 1 99 ? -17.355 2.981 28.118 1.00 84.94 99 ARG A C 1
ATOM 805 O O . ARG A 1 99 ? -18.011 2.838 29.151 1.00 84.94 99 ARG A O 1
ATOM 812 N N . CYS A 1 100 ? -17.099 4.174 27.585 1.00 73.69 100 CYS A N 1
ATOM 813 C CA . CYS A 1 100 ? -17.551 5.444 28.152 1.00 73.69 100 CYS A CA 1
ATOM 814 C C . CYS A 1 100 ? -19.076 5.598 28.045 1.00 73.69 100 CYS A C 1
ATOM 816 O O . CYS A 1 100 ? -19.753 5.841 29.044 1.00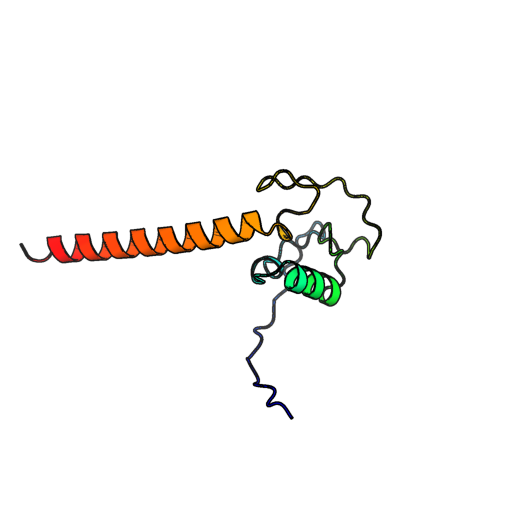 73.69 100 CYS A O 1
ATOM 818 N N . THR A 1 101 ? -19.638 5.327 26.864 1.00 72.19 101 THR A N 1
ATOM 819 C CA . THR A 1 101 ? -21.094 5.338 26.634 1.00 72.19 101 THR A CA 1
ATOM 820 C C . THR A 1 101 ? -21.834 4.370 27.562 1.00 72.19 101 THR A C 1
ATOM 822 O O . THR A 1 101 ? -22.827 4.755 28.173 1.00 72.19 101 THR A O 1
ATOM 825 N N . LYS A 1 102 ? -21.313 3.156 27.794 1.00 67.38 102 LYS A N 1
ATOM 826 C CA . LYS A 1 102 ? -21.897 2.200 28.760 1.00 67.38 102 LYS A CA 1
ATOM 827 C C . LYS A 1 102 ? -21.870 2.673 30.220 1.00 67.38 102 LYS A C 1
ATOM 829 O O . LYS A 1 102 ? -22.725 2.250 30.996 1.00 67.38 102 LYS A O 1
ATOM 834 N N . LYS A 1 103 ? -20.910 3.515 30.620 1.00 62.25 103 LYS A N 1
ATOM 835 C CA . LYS A 1 103 ? -20.844 4.076 31.984 1.00 62.25 103 LYS A CA 1
ATOM 836 C C . LYS A 1 103 ? -21.863 5.196 32.206 1.00 62.25 103 LYS A C 1
ATOM 838 O O . LYS A 1 103 ? -22.369 5.318 33.316 1.00 62.25 103 LYS A O 1
ATOM 843 N N . ASN A 1 104 ? -22.204 5.953 31.164 1.00 57.88 104 ASN A N 1
ATOM 844 C CA . ASN A 1 104 ? -23.162 7.061 31.251 1.00 57.88 104 ASN A CA 1
ATOM 845 C C . ASN A 1 104 ? -24.637 6.623 31.270 1.00 57.88 104 ASN A C 1
ATOM 847 O O . ASN A 1 104 ? -25.490 7.421 31.626 1.00 57.88 104 ASN A O 1
ATOM 851 N N . VAL A 1 105 ? -24.944 5.364 30.936 1.00 57.78 105 VAL A N 1
ATOM 852 C CA . VAL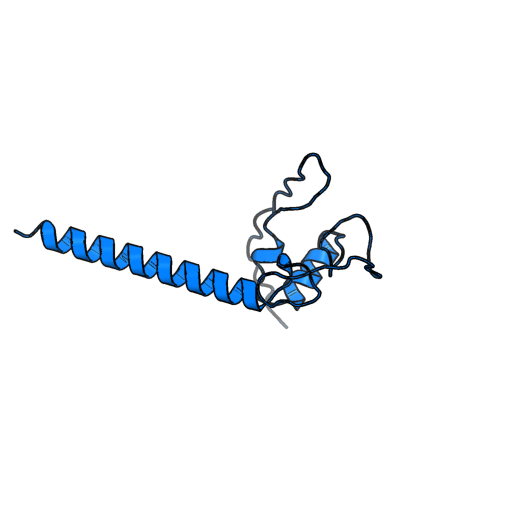 A 1 105 ? -26.321 4.819 30.943 1.00 57.78 105 VAL A CA 1
ATOM 853 C C . VAL A 1 105 ? -26.735 4.274 32.325 1.00 57.78 105 VAL A C 1
ATOM 855 O O . VAL A 1 105 ? -27.893 3.939 32.540 1.00 57.78 105 VAL A O 1
ATOM 858 N N . ARG A 1 106 ? -25.808 4.168 33.289 1.00 55.28 106 ARG A N 1
ATOM 859 C CA . ARG A 1 106 ? -26.065 3.609 34.635 1.00 55.28 106 ARG A CA 1
ATOM 860 C C . ARG A 1 106 ? -26.244 4.671 35.735 1.00 55.28 106 ARG A C 1
ATOM 862 O O . ARG A 1 106 ? -26.014 4.354 36.901 1.00 55.28 106 ARG A O 1
ATOM 869 N N . ARG A 1 107 ? -26.589 5.910 35.383 1.00 46.62 107 ARG A N 1
ATOM 870 C CA . ARG A 1 107 ? -26.896 6.983 36.341 1.00 46.62 107 ARG A CA 1
ATOM 871 C C . ARG A 1 107 ? -28.358 7.375 36.271 1.00 46.62 107 ARG A C 1
ATOM 873 O O . ARG A 1 107 ? -28.872 7.430 35.135 1.00 46.62 107 ARG A O 1
#

pLDDT: mean 71.99, std 17.89, range [35.97, 92.06]

Solvent-accessible surface area (backbone atoms only — not comparable to full-atom values): 6649 Å² total; per-residue (Å²): 134,84,86,83,77,88,68,91,74,77,80,78,76,76,61,67,46,100,82,72,52,64,76,54,64,64,44,71,75,40,84,46,60,64,55,27,35,53,49,21,53,75,72,54,21,13,67,56,76,54,37,68,89,49,73,72,92,72,85,73,91,39,73,11,90,71,74,74,39,85,32,33,56,72,62,38,60,64,44,49,54,52,52,53,50,51,56,51,50,53,54,50,51,57,49,49,53,54,52,51,56,62,59,68,71,76,113

Sequence (107 aa):
MDNFRERGFAEARTSVNKEGKHYTNSCYEYASYGQRIDRCFQLGLCGYCVTKKHRGNCRSELFCRACEGAHSTAMCTRYQELKIEIKKLEGHVEYEERRCTKKNVRR

Foldseek 3Di:
DDDPDDDDDDPQPQDQDPVQDRPRPPLLVDQALVVSQVVLVVVCADSFASGNPDHPDDPDQDAQPQPRDRGPVSSDNSNSVVVVVVVVVVVVVVVVVVVVVVVVVPD

Radius of gyration: 19.22 Å; Cα contacts (8 Å, |Δi|>4): 103; chains: 1; bounding box: 41×44×55 Å

Mean predicted aligned error: 12.83 Å